Protein AF-A0ABD0PJB4-F1 (afdb_monomer_lite)

Radius of gyration: 11.79 Å; chains: 1; bounding box: 27×22×28 Å

Foldseek 3Di:
DDFPDDPVVQCWGWDDDPNDIDIDGPDPDDDDDPDDDDDDDDDDDDPPDDDD

Sequence (52 aa):
AYVSAKHEGDKVIVFERANVIFVFNFHPTNSYSNYRVAVGPPGKYPSPVQTL

Organism: Cirrhinus mrigala (NCBI:txid683832)

InterPro domains:
  IPR006048 Alpha-amylase/branching enzyme, C-terminal all beta [PF02806] (2-45)
  IPR013780 Glycosyl hydrolase, all-beta [G3DSA:2.60.40.1180] (1-51)

pLDDT: mean 73.47, std 14.75, range [38.22, 88.62]

Structure (mmCIF, N/CA/C/O backbone):
data_AF-A0ABD0PJB4-F1
#
_entry.id   AF-A0ABD0PJB4-F1
#
loop_
_atom_site.group_PDB
_atom_site.id
_atom_site.type_symbol
_atom_site.label_atom_id
_atom_site.label_alt_id
_atom_site.label_comp_id
_atom_site.label_asym_id
_atom_site.label_entity_id
_atom_site.label_seq_id
_atom_site.pdbx_PDB_ins_code
_atom_site.Cartn_x
_atom_site.Cartn_y
_atom_site.Cartn_z
_atom_site.occupancy
_atom_site.B_iso_or_equiv
_atom_site.auth_seq_id
_atom_site.auth_comp_id
_atom_site.auth_asym_id
_atom_site.auth_atom_id
_atom_site.pdbx_PDB_model_num
ATOM 1 N N . ALA A 1 1 ? -19.084 0.660 -4.080 1.00 44.81 1 ALA A N 1
ATOM 2 C CA . ALA A 1 1 ? -17.615 0.664 -3.933 1.00 44.81 1 ALA A CA 1
ATOM 3 C C . ALA A 1 1 ? -17.134 2.098 -4.104 1.00 44.81 1 ALA A C 1
ATOM 5 O O . ALA A 1 1 ? -17.542 2.724 -5.074 1.00 44.81 1 ALA A O 1
ATOM 6 N N . TYR A 1 2 ? -16.361 2.627 -3.155 1.00 45.91 2 TYR A N 1
ATOM 7 C CA . TYR A 1 2 ? -15.786 3.974 -3.223 1.00 45.91 2 TYR A CA 1
ATOM 8 C C . TYR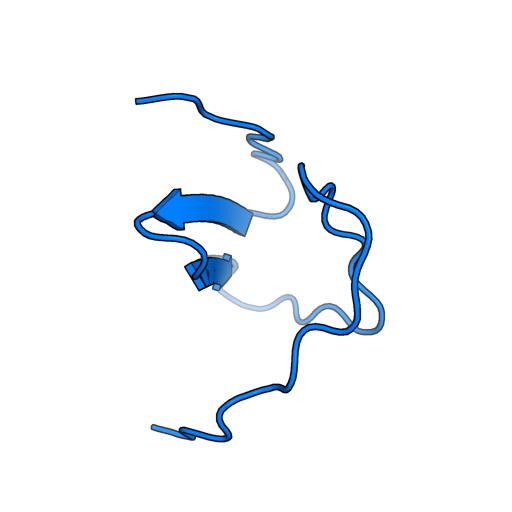 A 1 2 ? -14.312 3.844 -3.612 1.00 45.91 2 TYR A C 1
ATOM 10 O O . TYR A 1 2 ? -13.587 3.066 -2.995 1.00 45.91 2 TYR A O 1
ATOM 18 N N . VAL A 1 3 ? -13.893 4.538 -4.668 1.00 49.66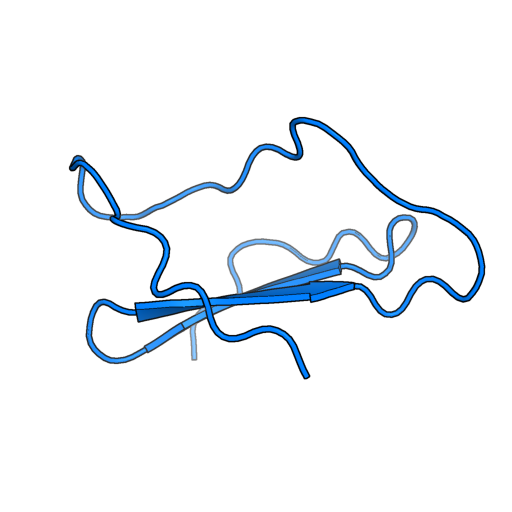 3 VAL A N 1
ATOM 19 C CA . VAL A 1 3 ? -12.507 4.538 -5.154 1.00 49.66 3 VAL A CA 1
ATOM 20 C C . VAL A 1 3 ? -11.881 5.856 -4.720 1.00 49.66 3 VAL A C 1
ATOM 22 O O . VAL A 1 3 ? -12.318 6.907 -5.176 1.00 49.66 3 VAL A O 1
ATOM 25 N N . SER A 1 4 ? -10.895 5.808 -3.824 1.00 62.66 4 SER A N 1
ATOM 26 C CA . SER A 1 4 ? -10.308 7.006 -3.209 1.00 62.66 4 SER A CA 1
ATOM 27 C C . SER A 1 4 ? -9.203 7.656 -4.048 1.00 62.66 4 SER A C 1
ATOM 29 O O . SER A 1 4 ? -9.026 8.866 -3.958 1.00 62.66 4 SER A O 1
ATOM 31 N N . ALA A 1 5 ? -8.499 6.903 -4.899 1.00 56.06 5 ALA A N 1
ATOM 32 C CA . ALA A 1 5 ? -7.573 7.448 -5.893 1.00 56.06 5 ALA A CA 1
ATOM 33 C C . ALA A 1 5 ? -7.281 6.424 -7.002 1.00 56.06 5 ALA A C 1
ATOM 35 O O . ALA A 1 5 ? -7.078 5.241 -6.730 1.00 56.06 5 ALA A O 1
ATOM 36 N N . LYS A 1 6 ? -7.227 6.894 -8.253 1.00 53.06 6 LYS A N 1
ATOM 37 C CA . LYS A 1 6 ? -6.629 6.181 -9.389 1.00 53.06 6 LYS A CA 1
ATOM 38 C C . LYS A 1 6 ? -5.460 7.021 -9.896 1.00 53.06 6 LYS A C 1
ATOM 40 O O . LYS A 1 6 ? -5.653 7.900 -10.730 1.00 53.06 6 LYS A O 1
ATOM 45 N N . HIS A 1 7 ? -4.257 6.790 -9.379 1.00 62.47 7 HIS A N 1
ATOM 46 C CA . HIS A 1 7 ? -3.057 7.385 -9.964 1.00 62.47 7 HIS A CA 1
ATOM 47 C C . HIS A 1 7 ? -2.611 6.502 -11.133 1.00 62.47 7 HIS A C 1
ATOM 49 O O . HIS A 1 7 ? -1.803 5.595 -10.960 1.00 62.47 7 HIS A O 1
ATOM 55 N N . GLU A 1 8 ? -3.179 6.724 -12.325 1.00 60.84 8 GLU A N 1
ATOM 56 C CA . GLU A 1 8 ? -2.903 5.896 -13.516 1.00 60.84 8 GLU A CA 1
ATOM 57 C C . GLU A 1 8 ? -1.415 5.868 -13.906 1.00 60.84 8 GLU A C 1
ATOM 59 O O . GLU A 1 8 ? -0.942 4.854 -14.423 1.00 60.84 8 GLU A O 1
ATOM 64 N N . GLY A 1 9 ? -0.672 6.937 -13.597 1.00 66.31 9 GLY A N 1
ATOM 65 C CA . GLY A 1 9 ? 0.784 6.990 -13.755 1.00 66.31 9 GLY A CA 1
ATOM 66 C C . GLY A 1 9 ? 1.528 6.091 -12.766 1.00 66.31 9 GLY A C 1
ATOM 67 O O . GLY A 1 9 ? 2.423 5.354 -13.170 1.00 66.31 9 GLY A O 1
ATOM 68 N N . ASP A 1 10 ? 1.110 6.081 -11.498 1.00 75.75 10 ASP A N 1
ATOM 69 C CA . ASP A 1 10 ? 1.749 5.249 -10.472 1.00 75.75 10 ASP A CA 1
ATOM 70 C C . ASP A 1 10 ? 1.319 3.784 -10.540 1.00 75.75 10 ASP A C 1
ATOM 72 O O . ASP A 1 10 ? 1.995 2.910 -10.009 1.00 75.75 10 ASP A O 1
ATOM 76 N N . LYS A 1 11 ? 0.188 3.503 -11.200 1.00 84.25 11 LYS A N 1
ATOM 77 C CA . LYS A 1 11 ? -0.428 2.170 -11.270 1.00 84.25 11 LYS A CA 1
ATOM 78 C C . LYS A 1 11 ? -0.697 1.585 -9.876 1.00 84.25 11 LYS A C 1
ATOM 80 O O . LYS A 1 11 ? -0.662 0.371 -9.689 1.00 84.25 11 LYS A O 1
ATOM 85 N N . VAL A 1 12 ? -1.006 2.445 -8.904 1.00 85.75 12 VAL A N 1
ATOM 86 C CA . VAL A 1 12 ? -1.367 2.054 -7.536 1.00 85.75 12 VAL A CA 1
ATOM 87 C C . VAL A 1 12 ? -2.885 2.102 -7.357 1.00 85.75 12 VAL A C 1
ATOM 89 O O . VAL A 1 12 ? -3.534 3.086 -7.716 1.00 85.75 12 VAL A O 1
ATOM 92 N N . ILE A 1 13 ? -3.455 1.041 -6.782 1.00 85.19 13 ILE A N 1
ATOM 93 C CA . ILE A 1 13 ? -4.863 0.958 -6.385 1.00 85.19 13 ILE A CA 1
ATOM 94 C C . ILE A 1 13 ? -4.937 0.888 -4.862 1.00 85.19 13 ILE A C 1
ATOM 96 O O . ILE A 1 13 ? -4.338 0.006 -4.246 1.00 85.19 13 ILE A O 1
ATOM 100 N N . VAL A 1 14 ? -5.721 1.791 -4.273 1.00 87.44 14 VAL A N 1
ATOM 101 C CA . VAL A 1 14 ? -6.034 1.801 -2.841 1.00 87.44 14 VAL A CA 1
ATOM 102 C C . VAL A 1 14 ? -7.539 1.675 -2.648 1.00 87.44 14 VAL A C 1
ATOM 104 O O . VAL A 1 14 ? -8.313 2.385 -3.291 1.00 87.44 14 VAL A O 1
ATOM 107 N N . PHE A 1 15 ? -7.963 0.803 -1.737 1.00 84.75 15 PHE A N 1
ATOM 108 C CA . PHE A 1 15 ? -9.349 0.759 -1.280 1.00 84.75 15 PHE A CA 1
ATOM 109 C C . PHE A 1 15 ? -9.457 0.277 0.166 1.00 84.75 15 PHE A C 1
ATOM 111 O O . PHE A 1 15 ? -8.547 -0.350 0.706 1.00 84.75 15 PHE A O 1
ATOM 118 N N . GLU A 1 16 ? -10.605 0.550 0.778 1.00 85.44 16 GLU A N 1
ATOM 119 C CA . GLU A 1 16 ? -10.930 0.140 2.141 1.00 85.44 16 GLU A CA 1
ATOM 120 C C . GLU A 1 16 ? -12.103 -0.850 2.135 1.00 85.44 16 GLU A C 1
ATOM 122 O O . GLU A 1 16 ? -13.098 -0.656 1.428 1.00 85.44 16 GLU A O 1
ATOM 127 N N . ARG A 1 17 ? -12.001 -1.925 2.924 1.00 84.06 17 ARG A N 1
ATOM 128 C CA . ARG A 1 17 ? -13.096 -2.876 3.162 1.00 84.06 17 ARG A CA 1
ATOM 129 C C . ARG A 1 17 ? -13.002 -3.416 4.585 1.00 84.06 17 ARG A C 1
ATOM 131 O O . ARG A 1 17 ? -11.970 -3.952 4.965 1.00 84.06 17 ARG A O 1
ATOM 138 N N . ALA A 1 18 ? -14.096 -3.315 5.341 1.00 85.75 18 ALA A N 1
ATOM 139 C CA . ALA A 1 18 ? -14.191 -3.826 6.714 1.00 85.75 18 ALA A CA 1
ATOM 140 C C . ALA A 1 18 ? -13.071 -3.313 7.655 1.00 85.75 18 ALA A C 1
ATOM 142 O O . ALA A 1 18 ? -12.490 -4.096 8.399 1.00 85.75 18 ALA A O 1
ATOM 143 N N . ASN A 1 19 ? -12.775 -2.004 7.622 1.00 79.31 19 ASN A N 1
ATOM 144 C CA . ASN A 1 19 ? -11.708 -1.337 8.395 1.00 79.31 19 ASN A CA 1
ATOM 145 C C . ASN A 1 19 ? -10.276 -1.806 8.071 1.00 79.31 19 ASN A C 1
ATOM 147 O O . ASN A 1 19 ? -9.347 -1.560 8.841 1.00 79.31 19 ASN A O 1
ATOM 151 N N . VAL A 1 20 ? -10.086 -2.479 6.934 1.00 81.94 20 VAL A N 1
ATOM 152 C CA . VAL A 1 20 ? -8.775 -2.870 6.413 1.00 81.94 20 VAL A CA 1
ATOM 153 C C . VAL A 1 20 ? -8.497 -2.090 5.136 1.00 81.94 20 VAL A C 1
ATOM 155 O O . VAL A 1 20 ? -9.353 -1.996 4.251 1.00 81.94 20 VAL A O 1
ATOM 158 N N . ILE A 1 21 ? -7.287 -1.545 5.046 1.00 85.00 21 ILE A N 1
ATOM 159 C CA . ILE A 1 21 ? -6.797 -0.819 3.876 1.00 85.00 21 ILE A CA 1
ATOM 160 C C . ILE A 1 21 ? -5.986 -1.783 3.017 1.00 85.00 21 ILE A C 1
ATOM 162 O O . ILE A 1 21 ? -5.050 -2.421 3.496 1.00 85.00 21 ILE A O 1
ATOM 166 N N . PHE A 1 22 ? -6.328 -1.851 1.736 1.00 83.12 22 PHE A N 1
ATOM 167 C CA . PHE A 1 22 ? -5.599 -2.605 0.728 1.00 83.12 22 PHE A CA 1
ATOM 168 C C . PHE A 1 22 ? -4.847 -1.636 -0.181 1.00 83.12 22 PHE A C 1
ATOM 170 O O . PHE A 1 22 ? -5.425 -0.657 -0.657 1.00 83.12 22 PHE A O 1
ATOM 177 N N . VAL A 1 23 ? -3.570 -1.927 -0.436 1.00 87.31 23 VAL A N 1
ATOM 178 C CA . VAL A 1 23 ? -2.703 -1.154 -1.333 1.00 87.31 23 VAL A CA 1
ATOM 179 C C . VAL A 1 23 ? -2.035 -2.120 -2.303 1.00 87.31 23 VAL A C 1
ATOM 181 O O . VAL A 1 23 ? -1.272 -2.987 -1.886 1.00 87.31 23 VAL A O 1
ATOM 184 N N . PHE A 1 24 ? -2.315 -1.968 -3.594 1.00 86.62 24 PHE A N 1
ATOM 185 C CA . PHE A 1 24 ? -1.709 -2.767 -4.658 1.00 86.62 24 PHE A CA 1
ATOM 186 C C . PHE A 1 24 ? -0.925 -1.861 -5.601 1.00 86.62 24 PHE A C 1
ATOM 188 O O . PHE A 1 24 ? -1.490 -0.918 -6.149 1.00 86.62 24 PHE A O 1
ATOM 195 N N . ASN A 1 25 ? 0.357 -2.160 -5.811 1.00 88.12 25 ASN A N 1
ATOM 196 C CA . ASN A 1 25 ? 1.199 -1.496 -6.803 1.00 88.12 25 ASN A CA 1
ATOM 197 C C . ASN A 1 25 ? 1.349 -2.404 -8.033 1.00 88.12 25 ASN A C 1
ATOM 199 O O . ASN A 1 25 ? 1.964 -3.462 -7.944 1.00 88.12 25 AS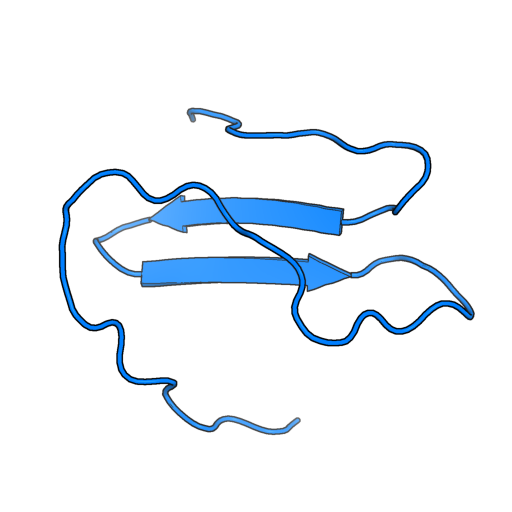N A O 1
ATOM 203 N N . PHE A 1 26 ? 0.792 -1.987 -9.169 1.00 87.31 26 PHE A N 1
ATOM 204 C CA . PHE A 1 26 ? 0.885 -2.688 -10.454 1.00 87.31 26 PHE A CA 1
ATOM 205 C C . PHE A 1 26 ? 1.969 -2.102 -11.368 1.00 87.31 26 PHE A C 1
ATOM 207 O O . PHE A 1 26 ? 2.001 -2.403 -12.565 1.00 87.31 26 PHE A O 1
ATOM 214 N N . HIS A 1 27 ? 2.846 -1.237 -10.854 1.00 87.25 27 HIS A N 1
ATOM 215 C CA . HIS A 1 27 ? 3.949 -0.726 -11.651 1.00 87.25 27 HIS A CA 1
ATOM 216 C C . HIS A 1 27 ? 5.000 -1.823 -11.877 1.00 87.25 27 HIS A C 1
ATOM 218 O O . HIS A 1 27 ? 5.502 -2.384 -10.906 1.00 87.25 27 HIS A O 1
ATOM 224 N N . PRO A 1 28 ? 5.416 -2.107 -13.127 1.00 86.44 28 PRO A N 1
ATOM 225 C CA . PRO A 1 28 ? 6.350 -3.203 -13.418 1.00 86.44 28 PRO A CA 1
ATOM 226 C C . PRO A 1 28 ? 7.781 -2.987 -12.895 1.00 86.44 28 PRO A C 1
ATOM 228 O O . PRO A 1 28 ? 8.614 -3.879 -13.009 1.00 86.44 28 PRO A O 1
ATOM 231 N N . THR A 1 29 ? 8.094 -1.796 -12.380 1.00 88.62 29 THR A N 1
ATOM 232 C CA . THR A 1 29 ? 9.476 -1.346 -12.116 1.00 88.62 29 THR A CA 1
ATOM 233 C C . THR A 1 29 ? 9.597 -0.350 -10.969 1.00 88.62 29 THR A C 1
ATOM 235 O O . THR A 1 29 ? 10.655 -0.274 -10.350 1.00 88.62 29 THR A O 1
ATOM 238 N N . ASN A 1 30 ? 8.558 0.443 -10.690 1.00 86.00 30 ASN A N 1
ATOM 239 C CA . ASN A 1 30 ? 8.655 1.529 -9.727 1.00 86.00 30 ASN A CA 1
ATOM 240 C C . ASN A 1 30 ? 8.208 1.043 -8.356 1.00 86.00 30 ASN A C 1
ATOM 242 O O . ASN A 1 30 ? 7.106 0.517 -8.188 1.00 86.00 30 ASN A O 1
ATOM 246 N N . SER A 1 31 ? 9.064 1.297 -7.377 1.00 86.50 31 SER A N 1
ATOM 247 C CA . SER A 1 31 ? 8.778 1.111 -5.962 1.00 86.50 31 SER A CA 1
ATOM 248 C C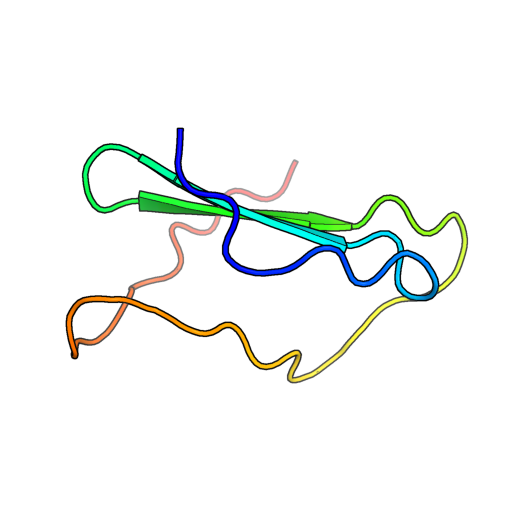 . SER A 1 31 ? 8.677 2.474 -5.297 1.00 86.50 31 SER A C 1
ATOM 250 O O . SER A 1 31 ? 9.447 3.383 -5.605 1.00 86.50 31 SER A O 1
ATOM 252 N N . TYR A 1 32 ? 7.743 2.609 -4.362 1.00 85.75 32 TYR A N 1
ATOM 253 C CA . TYR A 1 32 ? 7.454 3.875 -3.699 1.00 85.75 32 TYR A CA 1
ATOM 254 C C . TYR A 1 32 ? 7.736 3.754 -2.204 1.00 85.75 32 TYR A C 1
ATOM 256 O O . TYR A 1 32 ? 7.111 2.953 -1.510 1.00 85.75 32 TYR A O 1
ATOM 264 N N . SER A 1 33 ? 8.662 4.565 -1.692 1.00 85.19 33 SER A N 1
ATOM 265 C CA . SER A 1 33 ? 8.849 4.761 -0.254 1.00 85.19 33 SER A CA 1
ATOM 266 C C . SER A 1 33 ? 8.014 5.955 0.213 1.00 85.19 33 SER A C 1
ATOM 268 O O . SER A 1 33 ? 7.897 6.958 -0.488 1.00 85.19 33 SER A O 1
ATOM 270 N N . ASN A 1 34 ? 7.413 5.857 1.403 1.00 82.12 34 ASN A N 1
ATOM 271 C CA . ASN A 1 34 ? 6.593 6.925 1.997 1.00 82.12 34 ASN A CA 1
ATOM 272 C C . ASN A 1 34 ? 5.372 7.353 1.152 1.00 82.12 34 ASN A C 1
ATOM 274 O O . ASN A 1 34 ? 4.965 8.517 1.193 1.00 82.12 34 ASN A O 1
ATOM 278 N N . TYR A 1 35 ? 4.777 6.426 0.391 1.00 84.44 35 TYR A N 1
ATOM 279 C CA . TYR A 1 35 ? 3.573 6.702 -0.394 1.00 84.44 35 TYR A CA 1
ATOM 280 C C . TYR A 1 35 ? 2.406 7.092 0.524 1.00 84.44 35 TYR A C 1
ATOM 282 O O . TYR A 1 35 ? 2.030 6.337 1.424 1.00 84.44 35 TYR A O 1
ATOM 290 N N . ARG A 1 36 ? 1.844 8.289 0.325 1.00 82.81 36 ARG A N 1
ATOM 291 C CA . ARG A 1 36 ? 0.764 8.808 1.173 1.00 82.81 36 ARG A CA 1
ATOM 292 C C . ARG A 1 36 ? -0.577 8.266 0.704 1.00 82.81 36 ARG A C 1
ATOM 294 O O . ARG A 1 36 ? -0.991 8.512 -0.422 1.00 82.81 36 ARG A O 1
ATOM 301 N N . VAL A 1 37 ? -1.270 7.584 1.608 1.00 82.25 37 VAL A N 1
ATOM 302 C CA . VAL A 1 37 ? -2.611 7.048 1.381 1.00 82.25 37 VAL A CA 1
ATOM 303 C C . VAL A 1 37 ? -3.616 7.834 2.217 1.00 82.25 37 VAL A C 1
ATOM 305 O O . VAL A 1 37 ? -3.444 7.967 3.428 1.00 82.25 37 VAL A O 1
ATOM 308 N N . ALA A 1 38 ? -4.663 8.358 1.577 1.00 77.75 38 ALA A N 1
ATOM 309 C CA . ALA A 1 38 ? -5.782 8.969 2.286 1.00 77.75 38 ALA A CA 1
ATOM 310 C C . ALA A 1 38 ? -6.641 7.875 2.941 1.00 77.75 38 ALA A C 1
ATOM 312 O O . ALA A 1 38 ? -7.064 6.932 2.272 1.00 77.75 38 ALA A O 1
ATOM 313 N N . VAL A 1 39 ? -6.894 8.016 4.242 1.00 75.06 39 VAL A N 1
ATOM 314 C CA . VAL A 1 39 ? -7.683 7.079 5.056 1.00 75.06 39 VAL A CA 1
ATOM 315 C C . VAL A 1 39 ? -8.890 7.802 5.643 1.00 75.06 39 VAL A C 1
ATOM 317 O O . VAL A 1 39 ? -8.812 9.003 5.900 1.00 75.06 39 VAL A O 1
ATOM 320 N N . GLY A 1 40 ? -10.006 7.093 5.828 1.00 73.69 40 GLY A N 1
ATOM 321 C CA . GLY A 1 40 ? -11.234 7.681 6.363 1.00 73.69 40 GLY A CA 1
ATOM 322 C C . GLY A 1 40 ? -11.115 8.012 7.855 1.00 73.69 40 GLY A C 1
ATOM 323 O O . GLY A 1 40 ? -11.028 9.186 8.218 1.00 73.69 40 GLY A O 1
ATOM 324 N N . PRO A 1 41 ? -11.112 7.004 8.744 1.00 73.94 41 PRO A N 1
ATOM 325 C CA . PRO A 1 41 ? -11.003 7.257 10.170 1.00 73.94 41 PRO A CA 1
ATOM 326 C C . PRO A 1 41 ? -9.560 7.609 10.579 1.00 73.94 41 PRO A C 1
ATOM 328 O O . PRO A 1 41 ? -8.609 6.938 10.153 1.00 73.94 41 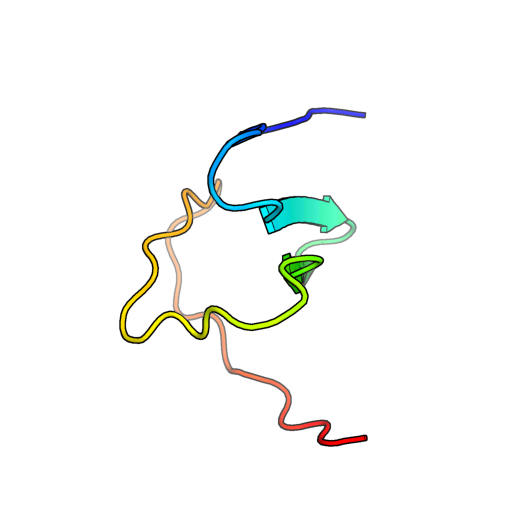PRO A O 1
ATOM 331 N N . PRO A 1 42 ? -9.366 8.627 11.441 1.00 72.00 42 PRO A N 1
ATOM 332 C CA . PRO A 1 42 ? -8.076 8.878 12.068 1.00 72.00 42 PRO A CA 1
ATOM 333 C C . PRO A 1 42 ? -7.732 7.721 13.012 1.00 72.00 42 PRO A C 1
ATOM 335 O O . PRO A 1 42 ? -8.570 7.256 13.783 1.00 72.00 42 PRO A O 1
ATOM 338 N N . GLY A 1 43 ? -6.487 7.255 12.979 1.00 73.62 43 GLY A N 1
ATOM 339 C CA . GLY A 1 43 ? -6.057 6.143 13.818 1.00 73.62 43 GLY A CA 1
ATOM 340 C C . GLY A 1 43 ? -4.665 5.643 13.462 1.00 73.62 43 GLY A C 1
ATOM 341 O O . GLY A 1 43 ? -4.091 6.020 12.440 1.00 73.62 43 GLY A O 1
ATOM 342 N N . LYS A 1 44 ? -4.111 4.787 14.324 1.00 72.38 44 LYS A N 1
ATOM 343 C CA . LYS A 1 44 ? -2.912 4.011 13.999 1.00 72.38 44 LYS A CA 1
ATOM 344 C C . LYS A 1 44 ? -3.355 2.721 13.328 1.00 72.38 44 LYS A C 1
ATOM 346 O O . LYS A 1 44 ? -4.033 1.913 13.953 1.00 72.38 44 LYS A O 1
ATOM 351 N N . TYR A 1 45 ? -2.941 2.534 12.084 1.00 69.75 45 TYR A N 1
ATOM 352 C CA . TYR A 1 45 ? -3.136 1.287 11.360 1.00 69.75 45 TYR A CA 1
ATOM 353 C C . TYR A 1 45 ? -1.890 0.423 11.585 1.00 69.75 45 TYR A C 1
ATOM 355 O O . TYR A 1 45 ? -0.828 0.764 11.060 1.00 69.75 45 TYR A O 1
ATOM 363 N N . PRO A 1 46 ? -1.953 -0.636 12.412 1.00 67.75 46 PRO A N 1
ATOM 364 C CA 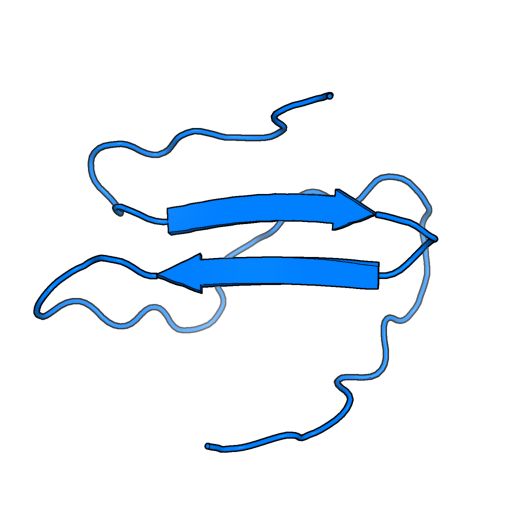. PRO A 1 46 ? -0.847 -1.577 12.507 1.00 67.75 46 PRO A CA 1
ATOM 365 C C . PRO A 1 46 ? -0.699 -2.272 11.153 1.00 67.75 46 PRO A C 1
ATOM 367 O O . PRO A 1 46 ? -1.696 -2.696 10.576 1.00 67.75 46 PRO A O 1
ATOM 370 N N . SER A 1 47 ? 0.521 -2.391 10.630 1.00 58.00 47 SER A N 1
ATOM 371 C CA . SER A 1 47 ? 0.776 -3.236 9.465 1.00 58.00 47 SER A CA 1
ATOM 372 C C . SER A 1 47 ? 0.693 -4.699 9.912 1.00 58.00 47 SER A C 1
ATOM 374 O O . SER A 1 47 ? 1.589 -5.132 10.647 1.00 58.00 47 SER A O 1
ATOM 376 N N . PRO A 1 48 ? -0.319 -5.496 9.516 1.00 52.91 48 PRO A N 1
ATOM 377 C CA . PRO A 1 48 ? -0.177 -6.938 9.600 1.00 52.91 48 PRO A CA 1
ATOM 378 C C . PRO A 1 48 ? 0.933 -7.301 8.612 1.00 52.91 48 PRO A C 1
ATOM 380 O O . PRO A 1 48 ? 0.751 -7.223 7.401 1.00 52.91 48 PRO A O 1
ATOM 383 N N . VAL A 1 49 ? 2.131 -7.586 9.118 1.00 46.81 49 VAL A N 1
ATOM 384 C CA . VAL A 1 49 ? 3.248 -8.021 8.278 1.00 46.81 49 VAL A CA 1
ATOM 385 C C . VAL A 1 49 ? 2.858 -9.372 7.686 1.00 46.81 49 VAL A C 1
ATOM 387 O O . VAL A 1 49 ? 2.897 -10.390 8.369 1.00 46.81 49 VAL A O 1
ATOM 390 N N . GLN A 1 50 ? 2.448 -9.372 6.422 1.00 46.09 50 GLN A N 1
ATOM 391 C CA . GLN A 1 50 ? 2.315 -10.576 5.618 1.00 46.09 50 GLN A CA 1
ATOM 392 C C . GLN A 1 50 ? 3.080 -10.347 4.321 1.00 46.09 50 GLN A C 1
ATOM 394 O O . GLN A 1 50 ? 2.571 -9.781 3.358 1.00 46.09 50 GLN A O 1
ATOM 399 N N . THR A 1 51 ? 4.352 -10.732 4.356 1.00 38.22 51 THR A N 1
ATOM 400 C CA . THR A 1 51 ? 5.206 -10.838 3.176 1.00 38.22 51 THR A CA 1
ATOM 401 C C . THR A 1 51 ? 4.828 -12.136 2.458 1.00 38.22 51 THR A C 1
ATOM 403 O O . THR A 1 51 ? 4.928 -13.205 3.064 1.00 38.22 51 THR A O 1
ATOM 406 N N . LEU A 1 52 ? 4.362 -12.043 1.211 1.00 46.06 52 LEU A N 1
ATOM 407 C CA . LEU A 1 52 ? 4.385 -13.144 0.242 1.00 46.06 52 LEU A CA 1
ATOM 408 C C . LEU A 1 52 ? 5.550 -12.913 -0.718 1.00 46.06 52 LEU A C 1
ATOM 410 O O . LEU A 1 52 ? 5.774 -11.729 -1.063 1.00 46.06 52 LEU A O 1
#

Secondary structure (DSSP, 8-state):
----EEETTTTEEEEEETTEEEEEE--SS---SS-----SS-S---------